Protein AF-A0A183U4K0-F1 (afdb_monomer)

Radius of gyration: 21.8 Å; Cα contacts (8 Å, |Δi|>4): 113; chains: 1; bounding box: 50×42×54 Å

Structure (mmCIF, N/CA/C/O backbone):
data_AF-A0A183U4K0-F1
#
_entry.id   AF-A0A183U4K0-F1
#
loop_
_atom_site.group_PDB
_atom_site.id
_atom_site.type_symbol
_atom_site.label_atom_id
_atom_site.label_alt_id
_atom_site.label_comp_id
_atom_site.label_asym_id
_atom_site.label_entity_id
_atom_site.label_seq_id
_atom_site.pdbx_PDB_ins_code
_atom_site.Cartn_x
_atom_site.Cartn_y
_atom_site.Cartn_z
_atom_site.occupancy
_atom_site.B_iso_or_equiv
_atom_site.auth_seq_id
_atom_site.auth_comp_id
_atom_site.auth_asym_id
_atom_site.auth_atom_id
_atom_site.pdbx_PDB_model_num
ATOM 1 N N . MET A 1 1 ? -6.866 4.630 14.988 1.00 75.81 1 MET A N 1
ATOM 2 C CA . MET A 1 1 ? -7.986 3.669 15.073 1.00 75.81 1 MET A CA 1
ATOM 3 C C . MET A 1 1 ? -8.797 3.793 13.799 1.00 75.81 1 MET A C 1
ATOM 5 O O . MET A 1 1 ? -9.160 4.907 13.444 1.00 75.81 1 MET A O 1
ATOM 9 N N . CYS A 1 2 ? -9.055 2.677 13.128 1.00 83.38 2 CYS A N 1
ATOM 10 C CA . CYS A 1 2 ? -9.814 2.598 11.887 1.00 83.38 2 CYS A CA 1
ATOM 11 C C . CYS A 1 2 ? -11.084 1.795 12.179 1.00 83.38 2 CYS A C 1
ATOM 13 O O . CYS A 1 2 ? -10.980 0.624 12.541 1.00 83.38 2 CYS A O 1
ATOM 15 N N . VAL A 1 3 ? -12.264 2.405 12.055 1.00 84.88 3 VAL A N 1
ATOM 16 C CA . VAL A 1 3 ? -13.542 1.696 12.223 1.00 84.88 3 VAL A CA 1
ATOM 17 C C . VAL A 1 3 ? -14.288 1.718 10.913 1.00 84.88 3 VAL A C 1
ATOM 19 O O . VAL A 1 3 ? -14.484 2.784 10.333 1.00 84.88 3 VAL A O 1
ATOM 22 N N . LEU A 1 4 ? -14.705 0.544 10.462 1.00 85.31 4 LEU A N 1
ATOM 23 C CA . LEU A 1 4 ? -15.451 0.396 9.228 1.00 85.31 4 LEU A CA 1
ATOM 24 C C . LEU A 1 4 ? -16.718 -0.419 9.486 1.00 85.31 4 LEU A C 1
ATOM 26 O O . LEU A 1 4 ? -16.687 -1.395 10.232 1.00 85.31 4 LEU A O 1
ATOM 30 N N . LEU A 1 5 ? -17.829 0.012 8.893 1.00 83.56 5 LEU A N 1
ATOM 31 C CA . LEU A 1 5 ? -19.100 -0.705 8.896 1.00 83.56 5 LEU A CA 1
ATOM 32 C C . LEU A 1 5 ? -19.282 -1.335 7.512 1.00 83.56 5 LEU A C 1
ATOM 34 O O . LEU A 1 5 ? -19.361 -0.598 6.531 1.00 83.56 5 LEU A O 1
ATOM 38 N N . GLY A 1 6 ? -19.348 -2.665 7.439 1.00 81.44 6 GLY A N 1
ATOM 39 C CA . GLY A 1 6 ? -19.509 -3.399 6.178 1.00 81.44 6 GLY A CA 1
ATOM 40 C C . GLY A 1 6 ? -18.261 -4.177 5.749 1.00 81.44 6 GLY A C 1
ATOM 41 O O . GLY A 1 6 ? -17.600 -4.813 6.568 1.00 81.44 6 GLY A O 1
ATOM 42 N N . ASP A 1 7 ? -17.958 -4.180 4.452 1.00 80.94 7 ASP A N 1
ATOM 43 C CA . ASP A 1 7 ? -16.920 -5.050 3.888 1.00 80.94 7 ASP A CA 1
ATOM 44 C C . ASP A 1 7 ? -15.510 -4.636 4.306 1.00 80.94 7 ASP A C 1
ATOM 46 O O . ASP A 1 7 ? -15.140 -3.467 4.246 1.00 80.94 7 ASP A O 1
ATOM 50 N N . SER A 1 8 ? -14.681 -5.605 4.694 1.00 81.69 8 SER A N 1
ATOM 51 C CA . SER A 1 8 ? -13.316 -5.332 5.147 1.00 81.69 8 SER A CA 1
ATOM 52 C C . SER A 1 8 ? -12.490 -4.609 4.081 1.00 81.69 8 SER A C 1
ATOM 54 O O . SER A 1 8 ? -12.443 -5.038 2.930 1.00 81.69 8 SER A O 1
ATOM 56 N N . SER A 1 9 ? -11.761 -3.568 4.487 1.00 86.38 9 SER A N 1
ATOM 57 C CA . SER A 1 9 ? -10.842 -2.847 3.606 1.00 86.38 9 SER A CA 1
ATOM 58 C C . SER A 1 9 ? -9.390 -3.171 3.967 1.00 86.38 9 SER A C 1
ATOM 60 O O . SER A 1 9 ? -8.955 -2.802 5.066 1.00 86.38 9 SER A O 1
ATOM 62 N N . PRO A 1 10 ? -8.616 -3.809 3.067 1.00 86.50 10 PRO A N 1
ATOM 63 C CA . PRO A 1 10 ? -7.217 -4.143 3.331 1.00 86.50 10 PRO A CA 1
ATOM 64 C C . PRO A 1 10 ? -6.352 -2.888 3.502 1.00 86.50 10 PRO A C 1
ATOM 66 O O . PRO A 1 10 ? -5.429 -2.883 4.307 1.00 86.50 10 PRO A O 1
ATOM 69 N N . VAL A 1 11 ? -6.695 -1.787 2.825 1.00 87.81 11 VAL A N 1
ATOM 70 C CA . VAL A 1 11 ? -5.959 -0.516 2.933 1.00 87.81 11 VAL A CA 1
ATOM 71 C C . VAL A 1 11 ? -6.083 0.079 4.337 1.00 87.81 11 VAL A C 1
ATOM 73 O O . VAL A 1 11 ? -5.094 0.540 4.901 1.00 87.81 11 VAL A O 1
ATOM 76 N N . LE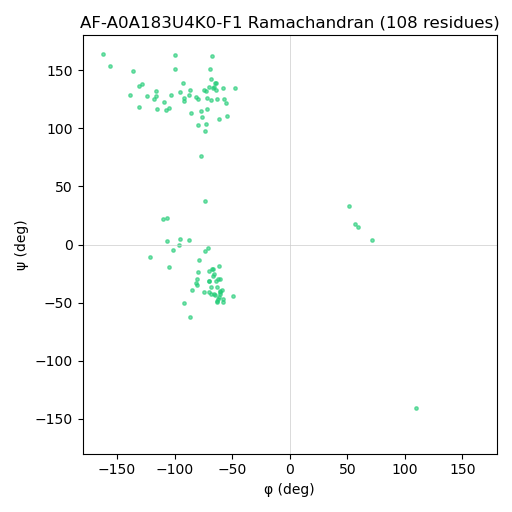U A 1 12 ? -7.278 0.045 4.939 1.00 88.62 12 LEU A N 1
ATOM 77 C CA . LEU A 1 12 ? -7.444 0.523 6.315 1.00 88.62 12 LEU A CA 1
ATOM 78 C C . LEU A 1 12 ? -6.776 -0.406 7.334 1.00 88.62 12 LEU A C 1
ATOM 80 O O . LEU A 1 12 ? -6.299 0.082 8.356 1.00 88.62 12 LEU A O 1
ATOM 84 N N . GLN A 1 13 ? -6.717 -1.713 7.065 1.00 88.38 13 GLN A N 1
ATOM 85 C CA . GLN A 1 13 ? -5.956 -2.648 7.899 1.00 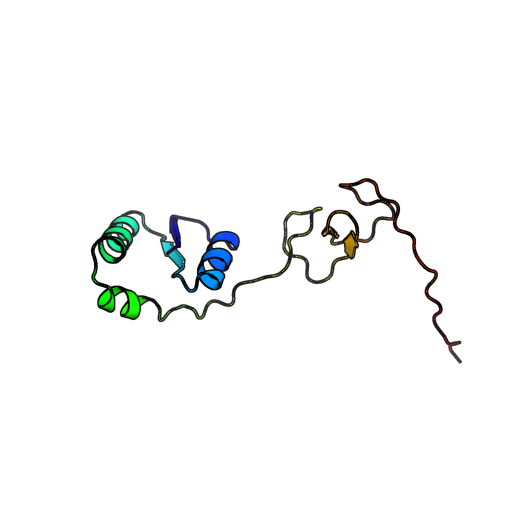88.38 13 GLN A CA 1
ATOM 86 C C . GLN A 1 13 ? -4.462 -2.314 7.873 1.00 88.38 13 GLN A C 1
ATOM 88 O O . GLN A 1 13 ? -3.875 -2.134 8.935 1.00 88.38 13 GLN A O 1
ATOM 93 N N . G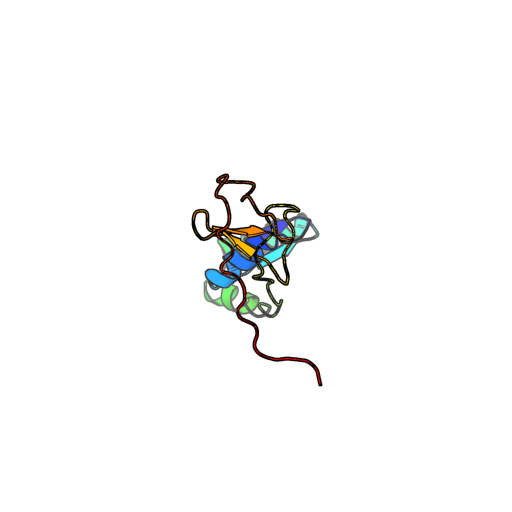LN A 1 14 ? -3.883 -2.126 6.682 1.00 89.81 14 GLN A N 1
ATOM 94 C CA . GLN A 1 14 ? -2.487 -1.703 6.511 1.00 89.81 14 GLN A CA 1
ATOM 95 C C . GLN A 1 14 ? -2.202 -0.365 7.202 1.00 89.81 14 GLN A C 1
ATOM 97 O O . GLN A 1 14 ? -1.230 -0.245 7.938 1.00 89.81 14 GLN A O 1
ATOM 102 N N . ALA A 1 15 ? -3.060 0.643 7.017 1.00 89.25 15 ALA A N 1
ATOM 103 C CA . ALA A 1 15 ? -2.875 1.952 7.645 1.00 89.25 15 ALA A CA 1
ATOM 104 C C . ALA A 1 15 ? -2.869 1.863 9.180 1.00 89.25 15 ALA A C 1
ATOM 106 O O . ALA A 1 15 ? -2.083 2.536 9.853 1.00 89.25 15 ALA A O 1
ATOM 107 N N . CYS A 1 16 ? -3.741 1.025 9.740 1.00 88.44 16 CYS A N 1
ATOM 108 C CA . CYS A 1 16 ? -3.781 0.797 11.173 1.00 88.44 16 CYS A CA 1
ATOM 109 C C . CYS A 1 16 ? -2.556 0.009 11.668 1.00 88.44 16 CYS A C 1
ATOM 111 O O . CYS A 1 16 ? -1.976 0.414 12.668 1.00 88.44 16 CYS A O 1
ATOM 113 N N . ASP A 1 17 ? -2.093 -1.010 10.945 1.00 87.94 17 ASP A N 1
ATOM 114 C CA . ASP A 1 17 ? -0.871 -1.752 11.292 1.00 87.94 17 ASP A CA 1
ATOM 115 C C . ASP A 1 17 ? 0.383 -0.848 11.274 1.00 87.94 17 ASP A C 1
ATOM 117 O O . ASP A 1 17 ? 1.114 -0.776 12.259 1.00 87.94 17 ASP A O 1
ATOM 121 N N . ILE A 1 18 ? 0.559 -0.028 10.227 1.00 88.31 18 ILE A N 1
ATOM 122 C CA . ILE A 1 18 ? 1.668 0.943 10.105 1.00 88.31 18 ILE A CA 1
ATOM 123 C C . ILE A 1 18 ? 1.682 1.956 11.259 1.00 88.31 18 ILE A C 1
ATOM 125 O O . ILE A 1 18 ? 2.743 2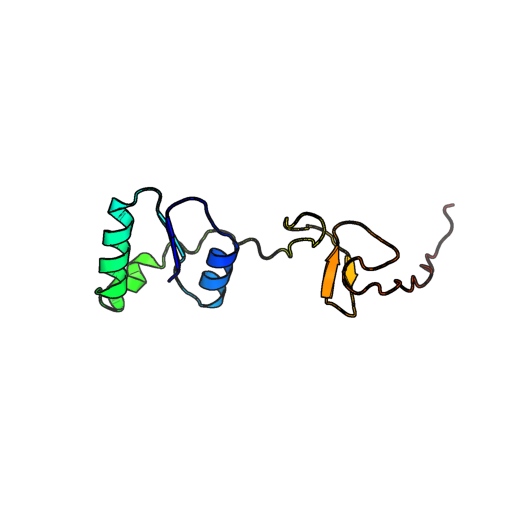.348 11.742 1.00 88.31 18 ILE A O 1
ATOM 129 N N . THR A 1 19 ? 0.506 2.411 11.698 1.00 89.75 19 THR A N 1
ATOM 130 C CA . THR A 1 19 ? 0.381 3.406 12.777 1.00 89.75 19 THR A CA 1
ATOM 131 C C . THR A 1 19 ? 0.353 2.789 14.175 1.00 89.75 19 THR A C 1
ATOM 133 O O . THR A 1 19 ? 0.151 3.521 15.146 1.00 89.75 19 THR A O 1
ATOM 136 N N . ALA A 1 20 ? 0.525 1.466 14.293 1.00 84.06 20 ALA A N 1
ATOM 137 C CA . ALA A 1 20 ? 0.298 0.710 15.526 1.00 84.06 20 ALA A CA 1
ATOM 138 C C . ALA A 1 20 ? -1.088 0.994 16.153 1.00 84.06 20 ALA A C 1
ATOM 140 O O . ALA A 1 20 ? -1.268 1.034 17.372 1.00 84.06 20 ALA A O 1
ATOM 141 N N . GLY A 1 21 ? -2.080 1.255 15.301 1.00 81.62 21 GLY A N 1
ATOM 142 C CA . GLY A 1 21 ? -3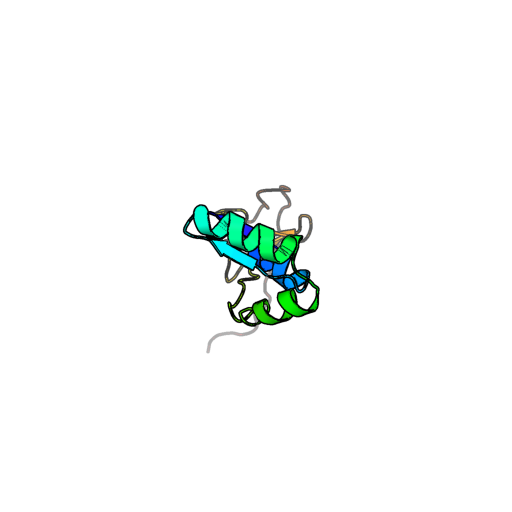.459 1.538 15.657 1.00 81.62 21 GLY A CA 1
ATOM 143 C C . GLY A 1 21 ? -4.374 0.324 15.501 1.00 81.62 21 GLY A C 1
ATOM 144 O O . GLY A 1 21 ? -4.084 -0.640 14.807 1.00 81.62 21 GLY A O 1
ATOM 145 N N . THR A 1 22 ? -5.552 0.386 16.119 1.00 82.38 22 THR A N 1
ATOM 146 C CA . THR A 1 22 ? -6.535 -0.708 16.060 1.00 82.38 22 THR A CA 1
ATOM 147 C C . THR A 1 22 ? -7.454 -0.587 14.844 1.00 82.38 22 THR A C 1
ATOM 149 O O . THR A 1 22 ? -8.086 0.460 14.661 1.00 82.38 22 THR A O 1
ATOM 152 N N . TYR A 1 23 ? -7.575 -1.663 14.061 1.00 85.81 23 TYR A N 1
ATOM 153 C CA . TYR A 1 23 ? -8.596 -1.832 13.023 1.00 85.81 23 TYR A CA 1
ATOM 154 C C . TYR A 1 23 ? -9.790 -2.623 13.571 1.00 85.81 23 TYR A C 1
ATOM 156 O O . TYR A 1 23 ? -9.608 -3.677 14.179 1.00 85.81 23 TYR A O 1
ATOM 164 N N . ILE A 1 24 ? -11.009 -2.128 13.353 1.00 84.75 24 ILE A N 1
ATOM 165 C CA . ILE A 1 24 ? -12.250 -2.796 13.760 1.00 84.75 24 ILE A CA 1
ATOM 166 C C . ILE A 1 24 ? -13.209 -2.823 12.571 1.00 84.75 24 ILE A C 1
ATOM 168 O O . ILE A 1 24 ? -13.648 -1.771 12.098 1.00 84.75 24 ILE A O 1
ATOM 172 N N . ASN A 1 25 ? -13.567 -4.030 12.127 1.00 86.38 25 ASN A N 1
ATOM 173 C CA . ASN A 1 25 ? -14.702 -4.231 11.235 1.00 86.38 25 ASN A CA 1
ATOM 174 C C . ASN A 1 25 ? -15.960 -4.511 12.069 1.00 86.38 25 ASN A C 1
ATOM 176 O O . ASN A 1 25 ? -15.980 -5.419 12.901 1.00 86.38 25 ASN A O 1
ATOM 180 N N . VAL A 1 26 ? -16.995 -3.702 11.871 1.00 85.00 26 VAL A N 1
ATOM 181 C CA . VAL A 1 26 ? -18.268 -3.788 12.574 1.00 85.00 26 VAL A CA 1
ATOM 182 C C . VAL A 1 26 ? -19.340 -4.287 11.609 1.00 85.00 26 VAL A C 1
ATOM 184 O O . VAL A 1 26 ? -19.636 -3.633 10.619 1.00 85.00 26 VAL A O 1
ATOM 187 N N . GLU A 1 27 ? -20.002 -5.397 11.937 1.00 83.25 27 GLU A N 1
ATOM 188 C CA . GLU A 1 27 ? -21.115 -5.925 11.127 1.00 83.25 27 GLU A CA 1
ATOM 189 C C . GLU A 1 27 ? -22.446 -5.200 11.392 1.00 83.25 27 GLU A C 1
ATOM 191 O O . GLU A 1 27 ? -23.316 -5.118 10.530 1.00 83.25 27 GLU A O 1
ATOM 196 N N . LYS A 1 28 ? -22.640 -4.687 12.617 1.00 84.81 28 LYS A N 1
ATOM 197 C CA . LYS A 1 28 ? -23.913 -4.102 13.072 1.00 84.81 28 LYS A CA 1
ATOM 198 C C . LYS A 1 28 ? -23.756 -2.620 13.419 1.00 84.81 28 LYS A C 1
ATOM 200 O O . LYS A 1 28 ? -23.005 -2.306 14.345 1.00 84.81 28 LYS 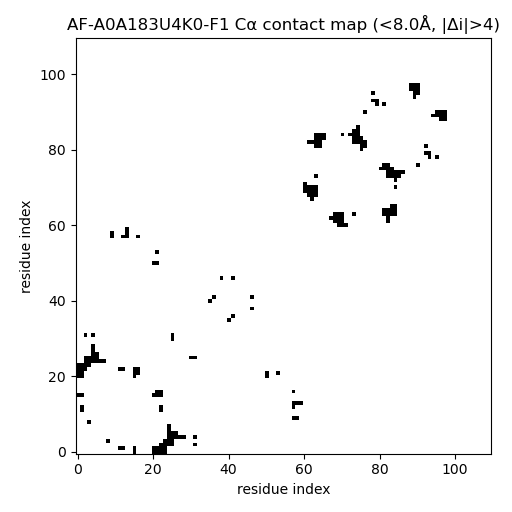A O 1
ATOM 205 N N . PRO A 1 29 ? -24.558 -1.706 12.843 1.00 82.00 29 PRO A N 1
ATOM 206 C CA . PRO A 1 29 ? -24.423 -0.265 13.083 1.00 82.00 29 PRO A CA 1
ATOM 207 C C . PRO A 1 29 ? -24.612 0.121 14.557 1.00 82.00 29 PRO A C 1
ATOM 209 O O . PRO A 1 29 ? -23.974 1.044 15.047 1.00 82.00 29 PRO A O 1
ATOM 212 N N . LYS A 1 30 ? -25.418 -0.629 15.321 1.00 83.81 30 LYS A N 1
ATOM 213 C CA . LYS A 1 30 ? -25.598 -0.383 16.764 1.00 83.81 30 LYS A CA 1
ATOM 214 C C . LYS A 1 30 ? -24.302 -0.548 17.572 1.00 83.81 30 LYS A C 1
ATOM 216 O O . LYS A 1 30 ? -24.133 0.114 18.589 1.00 83.81 30 LYS A O 1
ATOM 221 N N . ARG A 1 31 ? -23.380 -1.411 17.130 1.00 82.19 31 ARG A N 1
ATOM 222 C CA . ARG A 1 31 ? -22.072 -1.597 17.781 1.00 82.19 31 ARG A CA 1
ATOM 223 C C . ARG A 1 31 ? -21.080 -0.498 17.404 1.00 82.19 31 ARG A C 1
ATOM 225 O O . ARG A 1 31 ? -20.188 -0.218 18.194 1.00 82.19 31 ARG A O 1
ATOM 232 N N . LEU A 1 32 ? -21.269 0.172 16.263 1.00 85.06 32 LEU A N 1
ATOM 233 C CA . LEU A 1 32 ? -20.406 1.270 15.819 1.00 85.06 32 LEU A CA 1
ATOM 234 C C . LEU A 1 32 ? -20.369 2.402 16.849 1.00 85.06 32 LEU A C 1
ATOM 236 O O . LEU A 1 32 ? -19.289 2.822 17.256 1.00 85.06 32 LEU A O 1
ATOM 240 N N . LEU A 1 33 ? -21.541 2.846 17.316 1.00 85.62 33 LEU A N 1
ATOM 241 C CA . LEU A 1 33 ? -21.630 3.895 18.333 1.00 85.62 33 LEU A CA 1
ATOM 242 C C . LEU A 1 33 ? -20.944 3.469 19.636 1.00 85.62 33 LEU A C 1
ATOM 244 O O . LEU A 1 33 ? -20.227 4.263 20.233 1.00 85.62 33 LEU A O 1
ATOM 248 N N . GLN A 1 34 ? -21.110 2.208 20.046 1.00 84.38 34 GLN A N 1
ATOM 249 C CA . GLN A 1 34 ? -20.454 1.679 21.241 1.00 84.38 34 GLN A CA 1
ATOM 250 C C . GLN A 1 34 ? -18.922 1.729 21.116 1.00 84.38 34 GLN A C 1
ATOM 252 O O . GLN A 1 34 ? -18.256 2.179 22.047 1.00 84.38 34 GLN A O 1
ATOM 257 N N . TYR A 1 35 ? -18.363 1.319 19.972 1.00 81.56 35 TYR A N 1
ATOM 258 C CA . TYR A 1 35 ? -16.921 1.401 19.722 1.00 81.56 35 TYR A CA 1
ATOM 259 C C . TYR A 1 35 ? -16.428 2.848 19.680 1.00 81.56 35 TYR A C 1
ATOM 261 O O . TYR A 1 35 ? -15.412 3.160 20.295 1.00 81.56 35 TYR A O 1
ATOM 269 N N . LEU A 1 36 ? -17.159 3.744 19.011 1.00 82.50 36 LEU A N 1
ATOM 270 C CA . LEU A 1 36 ? -16.798 5.159 18.938 1.00 82.50 36 LEU A CA 1
ATOM 271 C C . LEU A 1 36 ? -16.816 5.816 20.315 1.00 82.50 36 LEU A C 1
ATOM 273 O O . LEU A 1 36 ? -15.837 6.454 20.685 1.00 82.50 36 LEU A O 1
ATOM 277 N N . MET A 1 37 ? -17.877 5.621 21.101 1.00 83.56 37 MET A N 1
ATOM 278 C CA . MET A 1 37 ? -17.952 6.182 22.448 1.00 83.56 37 MET A CA 1
ATOM 279 C C . MET A 1 37 ? -16.825 5.654 23.336 1.00 83.56 37 MET A C 1
ATOM 281 O O . MET A 1 37 ? -16.189 6.427 24.044 1.00 83.56 37 MET A O 1
ATOM 285 N N . TYR A 1 38 ? -16.522 4.357 23.269 1.00 79.06 38 TYR A N 1
ATOM 286 C CA . TYR A 1 38 ? -15.475 3.769 24.098 1.00 79.06 38 TYR A CA 1
ATOM 287 C C . TYR A 1 38 ? -14.070 4.251 23.716 1.00 79.06 38 TYR A C 1
ATOM 289 O O . TYR A 1 38 ? -13.276 4.576 24.590 1.00 79.06 38 TYR A O 1
ATOM 297 N N . PHE A 1 39 ? -13.745 4.345 22.425 1.00 77.44 39 PHE A N 1
ATOM 298 C CA . PHE A 1 39 ? -12.410 4.770 21.998 1.00 77.44 39 PHE A CA 1
ATOM 299 C C . PHE A 1 39 ? -12.214 6.290 22.015 1.00 77.44 39 PHE A C 1
ATOM 301 O O . PHE A 1 39 ? -11.104 6.740 22.308 1.00 77.44 39 PHE A O 1
ATOM 308 N N . ALA A 1 40 ? -13.264 7.068 21.729 1.00 77.75 40 ALA A N 1
ATOM 309 C CA . ALA A 1 40 ? -13.204 8.528 21.732 1.00 77.75 40 ALA A CA 1
ATOM 310 C C . ALA A 1 40 ? -13.316 9.123 23.144 1.00 77.75 40 ALA A C 1
ATOM 312 O O . ALA A 1 40 ? -12.659 10.124 23.415 1.00 77.75 40 ALA A O 1
ATOM 313 N N . LEU A 1 41 ? -14.107 8.518 24.045 1.00 78.56 41 LEU A N 1
ATOM 314 C CA . LEU A 1 41 ? -14.285 9.014 25.419 1.00 78.56 41 LEU A CA 1
ATOM 315 C C . LEU A 1 41 ? -13.546 8.187 26.486 1.00 78.56 41 LEU A C 1
ATOM 317 O O . LEU A 1 41 ? -13.333 8.683 27.590 1.00 78.56 41 LEU A O 1
ATOM 321 N N . GLY A 1 42 ? -13.162 6.939 26.207 1.00 74.31 42 GLY A N 1
ATOM 322 C CA . GLY A 1 42 ? -12.464 6.088 27.176 1.00 74.31 42 GLY A CA 1
ATOM 323 C C . GLY A 1 42 ? -11.038 6.559 27.475 1.00 74.31 42 GLY A C 1
ATOM 324 O O . GLY A 1 42 ? -10.363 7.157 26.637 1.00 74.31 42 GLY A O 1
ATOM 325 N N . GLY A 1 43 ? -10.549 6.276 28.685 1.00 73.19 43 GLY A N 1
ATOM 326 C CA . GLY A 1 43 ? -9.175 6.590 29.096 1.00 73.19 43 GLY A CA 1
ATOM 327 C C . GLY A 1 43 ? -8.118 5.761 28.351 1.00 73.19 43 GLY A C 1
ATOM 328 O O . GLY A 1 43 ? -8.413 4.700 27.800 1.00 73.19 43 GLY A O 1
ATOM 329 N N . THR A 1 44 ? -6.859 6.205 28.371 1.00 70.62 44 THR A N 1
ATOM 330 C CA . THR A 1 44 ? -5.705 5.518 27.744 1.00 70.62 44 THR A CA 1
ATOM 331 C C . THR A 1 44 ? -5.614 4.033 28.106 1.00 70.62 44 THR A C 1
ATOM 333 O O . THR A 1 44 ? -5.459 3.201 27.217 1.00 70.62 44 THR A O 1
ATOM 336 N N . GLN A 1 45 ? -5.814 3.694 29.382 1.00 70.88 45 GLN A N 1
ATOM 337 C CA . GLN A 1 45 ? -5.768 2.316 29.891 1.00 70.88 45 GLN A CA 1
ATOM 338 C C . GLN A 1 45 ? -6.847 1.413 29.282 1.00 70.88 45 GLN A C 1
ATOM 340 O O . GLN A 1 45 ? -6.604 0.246 28.992 1.00 70.88 45 GLN A O 1
ATOM 345 N N . SER A 1 46 ? -8.040 1.963 29.046 1.00 70.12 46 SER A N 1
ATOM 346 C CA . SER A 1 46 ? -9.164 1.215 28.476 1.00 70.12 46 SER A CA 1
ATOM 347 C C . SER A 1 46 ? -8.931 0.853 27.004 1.00 70.12 46 SER A C 1
ATOM 349 O O . SER A 1 46 ? -9.329 -0.220 26.557 1.00 70.12 46 SER A O 1
ATOM 351 N N . ARG A 1 47 ? -8.194 1.698 26.266 1.00 72.00 47 ARG A N 1
ATOM 352 C CA . ARG A 1 47 ? -7.826 1.441 24.866 1.00 72.00 47 ARG A CA 1
ATOM 353 C C . ARG A 1 47 ? -6.835 0.284 24.727 1.00 72.00 47 ARG A C 1
ATOM 355 O O . ARG A 1 47 ? -6.976 -0.505 23.799 1.00 72.00 47 ARG A O 1
ATOM 362 N N . LEU A 1 48 ? -5.893 0.146 25.664 1.00 68.75 48 LEU A N 1
ATOM 363 C CA . LEU A 1 48 ? -4.883 -0.925 25.665 1.00 68.75 48 LEU A CA 1
ATOM 364 C C . LEU A 1 48 ? -5.483 -2.325 25.877 1.00 68.75 48 LEU A C 1
ATOM 366 O O . LEU A 1 48 ? -4.944 -3.311 25.391 1.00 68.75 48 LEU A O 1
ATOM 370 N N . MET A 1 49 ? -6.628 -2.435 26.554 1.00 66.81 49 MET A N 1
ATOM 371 C CA . MET A 1 49 ? -7.300 -3.730 26.741 1.00 66.81 49 MET A CA 1
ATOM 372 C C . MET A 1 49 ? -7.900 -4.283 25.437 1.00 66.81 49 MET A C 1
ATOM 374 O O . MET A 1 49 ? -8.090 -5.489 25.307 1.00 66.81 49 MET A O 1
ATOM 378 N N . PHE A 1 50 ? -8.173 -3.422 24.452 1.00 63.41 50 PHE A N 1
ATOM 379 C CA . PHE A 1 50 ? -8.764 -3.802 23.165 1.00 63.41 50 PHE A CA 1
ATOM 380 C C . PHE A 1 50 ? -7.752 -3.894 22.015 1.00 63.41 50 PHE A C 1
ATOM 382 O O . PHE A 1 50 ? -8.114 -4.334 20.926 1.00 63.41 50 PHE A O 1
ATOM 389 N N . THR A 1 51 ? -6.480 -3.543 22.227 1.00 62.25 51 THR A N 1
ATOM 390 C CA . THR A 1 51 ? -5.423 -3.708 21.208 1.00 62.25 51 THR A CA 1
ATOM 391 C C . THR A 1 51 ? -4.997 -5.168 21.016 1.00 62.25 51 THR A C 1
ATOM 393 O O . THR A 1 51 ? -4.221 -5.468 20.114 1.00 62.25 51 THR A O 1
ATOM 396 N N . SER A 1 52 ? -5.515 -6.093 21.831 1.00 53.38 52 SER A N 1
ATOM 397 C CA . SER A 1 52 ? -5.077 -7.494 21.895 1.00 53.38 52 SER A CA 1
ATOM 398 C C . SER A 1 52 ? -5.454 -8.364 20.682 1.00 53.38 52 SER A C 1
ATOM 400 O O . SER A 1 52 ? -5.066 -9.528 20.646 1.00 53.38 52 SER A O 1
ATOM 402 N N . SER A 1 53 ? -6.181 -7.852 19.683 1.00 51.59 53 SER A N 1
ATOM 403 C CA . SER A 1 53 ? -6.594 -8.632 18.501 1.00 51.59 53 SER A CA 1
ATOM 404 C C . SER A 1 53 ? -5.831 -8.296 17.210 1.00 51.59 53 SER A C 1
ATOM 406 O O . SER A 1 53 ? -6.328 -8.572 16.122 1.00 51.59 53 SER A O 1
ATOM 408 N N . MET A 1 54 ? -4.618 -7.736 17.300 1.00 53.69 54 MET A N 1
ATOM 409 C CA . MET A 1 54 ? -3.720 -7.457 16.158 1.00 53.69 54 MET A CA 1
ATOM 410 C C . MET A 1 54 ? -3.052 -8.724 15.573 1.00 53.69 54 MET A C 1
ATOM 412 O O . MET A 1 54 ? -1.885 -8.705 15.209 1.00 53.69 54 MET A O 1
ATOM 416 N N . ALA A 1 55 ? -3.758 -9.854 15.511 1.00 52.44 55 ALA A N 1
ATOM 417 C CA . ALA A 1 55 ? -3.225 -11.105 14.954 1.00 52.44 55 ALA A CA 1
ATOM 418 C C . ALA A 1 55 ? -3.877 -11.483 13.615 1.00 52.44 55 ALA A C 1
ATOM 420 O O . ALA A 1 55 ? -3.870 -12.646 13.218 1.00 52.44 55 ALA A O 1
ATOM 421 N N . THR A 1 56 ? -4.465 -10.520 12.904 1.00 62.94 56 THR A N 1
ATOM 422 C CA . THR A 1 56 ? -4.879 -10.730 11.515 1.00 62.94 56 THR A CA 1
ATOM 423 C C . THR A 1 56 ? -3.682 -10.447 10.622 1.00 62.94 56 THR A C 1
ATOM 425 O O . THR A 1 56 ? -3.235 -9.306 10.552 1.00 62.94 56 THR A O 1
ATOM 428 N N . SER A 1 57 ? -3.148 -11.470 9.95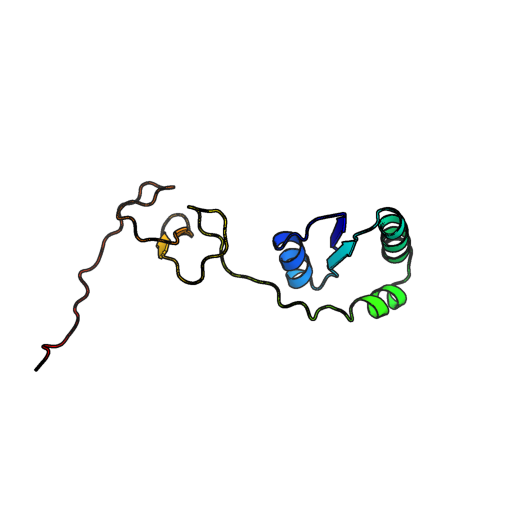5 1.00 74.38 57 SER A N 1
ATOM 429 C CA . SER A 1 57 ? -2.108 -11.296 8.938 1.00 74.38 57 SER A CA 1
ATOM 430 C C . SER A 1 57 ? -2.594 -10.305 7.875 1.00 74.38 57 SER A C 1
ATOM 432 O O . SER A 1 57 ? -3.520 -10.616 7.123 1.00 74.38 57 SER A O 1
ATOM 434 N N . VAL A 1 58 ? -2.003 -9.111 7.835 1.00 85.12 58 VAL A N 1
ATOM 435 C CA . VAL A 1 58 ? -2.326 -8.084 6.839 1.00 85.12 58 VAL A CA 1
ATOM 436 C C . VAL A 1 58 ? -1.578 -8.407 5.545 1.00 85.12 58 VAL A C 1
ATOM 438 O O . VAL A 1 58 ? -0.362 -8.601 5.562 1.00 85.12 58 VAL A O 1
ATOM 441 N N . ASP A 1 59 ? -2.288 -8.485 4.416 1.00 86.25 59 ASP A N 1
ATOM 442 C CA . ASP A 1 59 ? -1.646 -8.687 3.111 1.00 86.25 59 ASP A CA 1
ATOM 443 C C . ASP A 1 59 ? -1.026 -7.365 2.634 1.00 86.25 59 ASP A C 1
ATOM 445 O O . ASP A 1 59 ? -1.744 -6.402 2.373 1.00 86.25 59 ASP A O 1
ATOM 449 N N . TYR A 1 60 ? 0.302 -7.319 2.529 1.00 88.88 60 TYR A N 1
ATOM 450 C CA . TYR A 1 60 ? 1.088 -6.167 2.066 1.00 88.88 60 TYR A CA 1
ATOM 451 C C . TYR A 1 60 ? 1.447 -6.220 0.578 1.00 88.88 60 TYR A C 1
ATOM 453 O O . TYR A 1 60 ? 2.202 -5.384 0.077 1.00 88.88 60 TYR A O 1
ATOM 461 N N . ARG A 1 61 ? 0.948 -7.217 -0.152 1.00 90.69 61 ARG A N 1
ATOM 462 C CA . ARG A 1 61 ? 1.261 -7.370 -1.570 1.00 90.69 61 ARG A CA 1
ATOM 463 C C . ARG A 1 61 ? 0.730 -6.190 -2.373 1.00 90.69 61 ARG A C 1
ATOM 465 O O . ARG A 1 61 ? -0.394 -5.728 -2.189 1.00 90.69 61 ARG A O 1
ATOM 472 N N . ALA A 1 62 ? 1.543 -5.738 -3.321 1.00 90.75 62 ALA A N 1
ATOM 473 C CA . ALA A 1 62 ? 1.144 -4.683 -4.234 1.00 90.75 62 ALA A CA 1
ATOM 474 C C . ALA A 1 62 ? 0.020 -5.165 -5.162 1.00 90.75 62 ALA A C 1
ATOM 476 O O . ALA A 1 62 ? 0.097 -6.247 -5.756 1.00 90.75 62 ALA A O 1
ATOM 477 N N . SER A 1 63 ? -1.001 -4.330 -5.335 1.00 91.81 63 SER A N 1
ATOM 478 C CA . SER A 1 63 ? -2.033 -4.561 -6.340 1.00 91.81 63 SER A CA 1
ATOM 479 C C . SER A 1 63 ? -1.490 -4.296 -7.737 1.00 91.81 63 SER A C 1
ATOM 481 O O . SER A 1 63 ? -0.872 -3.262 -7.998 1.00 91.81 63 SER A O 1
ATOM 483 N N . CYS A 1 64 ? -1.729 -5.221 -8.664 1.00 93.25 64 CYS A N 1
ATOM 484 C CA . CYS A 1 64 ? -1.358 -5.001 -10.053 1.00 93.25 64 CYS A CA 1
ATOM 485 C C . CYS A 1 64 ? -2.224 -3.905 -10.680 1.00 93.25 64 CYS A C 1
ATOM 487 O O . CYS A 1 64 ? -3.433 -3.845 -10.459 1.00 93.25 64 CYS A O 1
ATOM 489 N N . HIS A 1 65 ? -1.628 -3.083 -11.540 1.00 90.56 65 HIS A N 1
ATOM 490 C CA . HIS A 1 65 ? -2.365 -2.028 -12.233 1.00 90.56 65 HIS A CA 1
ATOM 491 C C . HIS A 1 65 ? -3.391 -2.575 -13.242 1.00 90.56 65 HIS A C 1
ATOM 493 O O . HIS A 1 65 ? -4.329 -1.881 -13.610 1.00 90.56 65 HIS A O 1
ATOM 499 N N . CYS A 1 66 ? -3.228 -3.824 -13.694 1.00 86.31 66 CYS A N 1
ATOM 500 C CA . CYS A 1 66 ? -4.115 -4.440 -14.682 1.00 86.31 66 CYS A CA 1
ATOM 501 C C . CYS A 1 66 ? -5.481 -4.846 -14.104 1.00 86.31 66 CYS A C 1
ATOM 503 O O . CYS A 1 66 ? -6.488 -4.670 -14.779 1.00 86.31 66 CYS A O 1
ATOM 505 N N . HIS A 1 67 ? -5.515 -5.408 -12.890 1.00 90.12 67 HIS A N 1
ATOM 506 C CA . HIS A 1 67 ? -6.739 -5.968 -12.291 1.00 90.12 67 HIS A CA 1
ATOM 507 C C . HIS A 1 67 ? -7.114 -5.322 -10.951 1.00 90.12 67 HIS A C 1
ATOM 509 O O . HIS A 1 67 ? -8.183 -5.603 -10.423 1.00 90.12 67 HIS A O 1
ATOM 515 N N . GLY A 1 68 ? -6.234 -4.508 -10.358 1.00 89.00 68 GLY A N 1
ATOM 516 C CA . GLY A 1 68 ? -6.446 -3.921 -9.031 1.00 89.00 68 GLY A CA 1
ATOM 517 C C . GLY A 1 68 ? -6.332 -4.918 -7.874 1.00 89.00 68 GLY A C 1
ATOM 518 O O . GLY A 1 68 ? -6.532 -4.542 -6.722 1.00 89.00 68 GLY A O 1
ATOM 519 N N . THR A 1 69 ? -5.983 -6.175 -8.154 1.00 89.19 69 THR A N 1
ATOM 520 C CA . THR A 1 69 ? -5.851 -7.236 -7.152 1.00 89.19 69 THR A CA 1
ATOM 521 C C . THR A 1 69 ? -4.389 -7.469 -6.756 1.00 89.19 69 THR A C 1
ATOM 523 O O . THR A 1 69 ? -3.493 -7.261 -7.589 1.00 89.19 69 THR A O 1
ATOM 526 N N . PRO A 1 70 ? -4.123 -7.915 -5.512 1.00 90.56 70 PRO A N 1
ATOM 527 C CA . PRO A 1 70 ? -2.773 -8.210 -5.032 1.00 90.56 70 PRO A CA 1
ATOM 528 C C . PRO A 1 70 ? -2.058 -9.253 -5.903 1.00 90.56 70 PRO A C 1
ATOM 530 O O . PRO A 1 70 ? -2.554 -10.367 -6.099 1.00 90.56 70 PRO A O 1
ATOM 533 N N . ALA A 1 71 ? -0.870 -8.915 -6.409 1.00 90.88 71 ALA A N 1
ATOM 534 C CA . ALA A 1 71 ? -0.051 -9.798 -7.241 1.00 90.88 71 ALA A CA 1
ATOM 535 C C . ALA A 1 71 ? 0.957 -10.589 -6.396 1.00 90.88 71 ALA A C 1
ATOM 537 O O . ALA A 1 71 ? 1.519 -10.082 -5.430 1.00 90.88 71 ALA A O 1
ATOM 538 N N . SER A 1 72 ? 1.151 -11.879 -6.695 1.00 88.94 72 SER A N 1
ATOM 539 C CA . SER A 1 72 ? 2.129 -12.728 -5.980 1.00 88.94 72 SER A CA 1
ATOM 540 C C . SER A 1 72 ? 3.511 -12.560 -6.591 1.00 88.94 72 SER A C 1
ATOM 542 O O . SER A 1 72 ? 4.502 -12.470 -5.880 1.00 88.94 72 SER A O 1
ATOM 544 N N . ILE A 1 73 ? 3.547 -12.467 -7.918 1.00 89.38 73 ILE A N 1
ATOM 545 C CA . ILE A 1 73 ? 4.718 -12.176 -8.732 1.00 89.38 73 ILE A CA 1
ATOM 546 C C . ILE A 1 73 ? 4.303 -11.070 -9.703 1.00 89.38 73 ILE A C 1
ATOM 548 O O . ILE A 1 73 ? 3.207 -11.115 -10.270 1.00 89.38 73 ILE A O 1
ATOM 552 N N . GLY A 1 74 ? 5.156 -10.067 -9.889 1.00 90.19 74 GLY A N 1
ATOM 553 C CA . GLY A 1 74 ? 4.881 -8.966 -10.803 1.00 90.19 74 GLY A CA 1
ATOM 554 C C . GLY A 1 74 ? 6.149 -8.278 -11.288 1.00 90.19 74 GLY A C 1
ATOM 555 O O . GLY A 1 74 ? 7.173 -8.286 -10.610 1.00 90.19 74 GLY A O 1
ATOM 556 N N . LEU A 1 75 ? 6.064 -7.681 -12.475 1.00 90.25 75 LEU A N 1
ATOM 557 C CA . LEU A 1 75 ? 7.097 -6.813 -13.029 1.00 90.25 75 LEU A CA 1
ATOM 558 C C . LEU A 1 75 ? 6.873 -5.385 -12.530 1.00 90.25 75 LEU A C 1
ATOM 560 O O . LEU A 1 75 ? 5.757 -4.869 -12.612 1.00 90.25 75 LEU A O 1
ATOM 564 N N . VAL A 1 76 ? 7.937 -4.734 -12.068 1.00 92.50 76 VAL A N 1
ATOM 565 C CA . VAL A 1 76 ? 7.895 -3.339 -11.617 1.00 92.50 76 VAL A CA 1
ATOM 566 C C . VAL A 1 76 ? 8.509 -2.441 -12.683 1.00 92.50 76 VAL A C 1
ATOM 568 O O . VAL A 1 76 ? 9.622 -2.682 -13.149 1.00 92.50 76 VAL A O 1
ATOM 571 N N . CYS A 1 77 ? 7.792 -1.391 -13.083 1.00 92.25 77 CYS A N 1
ATOM 572 C CA . CYS A 1 77 ? 8.359 -0.368 -13.956 1.00 92.25 77 CYS A CA 1
ATOM 573 C C . CYS A 1 77 ? 9.370 0.494 -13.18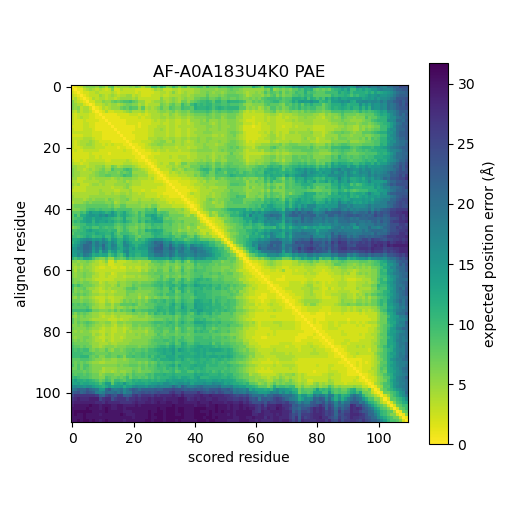7 1.00 92.25 77 CYS A C 1
ATOM 575 O O . CYS A 1 77 ? 9.011 1.096 -12.182 1.00 92.25 77 CYS A O 1
ATOM 577 N N . SER A 1 78 ? 10.601 0.628 -13.683 1.00 90.94 78 SER A N 1
ATOM 578 C CA . SER A 1 78 ? 11.643 1.443 -13.034 1.00 90.94 78 SER A CA 1
ATOM 579 C C . SER A 1 78 ? 11.355 2.948 -13.035 1.00 90.94 78 SER A C 1
ATOM 581 O O . SER A 1 78 ? 11.914 3.669 -12.218 1.00 90.94 78 SER A O 1
ATOM 583 N N . VAL A 1 79 ? 10.489 3.429 -13.934 1.00 93.69 79 VAL A N 1
ATOM 584 C CA . VAL A 1 79 ? 10.170 4.861 -14.061 1.00 93.69 79 VAL A CA 1
ATOM 585 C C . VAL A 1 79 ? 8.967 5.257 -13.211 1.00 93.69 79 VAL A C 1
ATOM 587 O O . VAL A 1 79 ? 9.039 6.220 -12.461 1.00 93.69 79 VAL A O 1
ATOM 590 N N . CYS A 1 80 ? 7.851 4.532 -13.321 1.00 94.38 80 CYS A N 1
ATOM 591 C CA . CYS A 1 80 ? 6.607 4.889 -12.623 1.00 94.38 80 CYS A CA 1
ATOM 592 C C . CYS A 1 80 ? 6.275 3.984 -11.429 1.00 94.38 80 CYS A C 1
ATOM 594 O O . CYS A 1 80 ? 5.206 4.130 -10.845 1.00 94.38 80 CYS A O 1
ATOM 596 N N . LEU A 1 81 ? 7.146 3.022 -11.100 1.00 93.69 81 LEU A N 1
ATOM 597 C CA . LEU A 1 81 ? 6.977 2.050 -10.009 1.00 93.69 81 LEU A CA 1
ATOM 598 C C . LEU A 1 81 ? 5.696 1.207 -10.092 1.00 93.69 81 LEU A C 1
ATOM 600 O O . LEU A 1 81 ? 5.289 0.566 -9.126 1.00 93.69 81 LEU A O 1
ATOM 604 N N . SER A 1 82 ? 5.063 1.163 -11.265 1.00 93.19 82 SER A N 1
ATOM 605 C CA . SER A 1 82 ? 3.833 0.406 -11.451 1.00 93.19 82 SER A CA 1
ATOM 606 C C . SER A 1 82 ? 4.079 -1.095 -11.519 1.00 93.19 82 SER A C 1
ATOM 608 O O . SER A 1 82 ? 4.951 -1.573 -12.253 1.00 93.19 82 SER A O 1
ATOM 610 N N . VAL A 1 83 ? 3.266 -1.842 -10.772 1.00 93.81 83 VAL A N 1
ATOM 611 C CA . VAL A 1 83 ? 3.323 -3.305 -10.710 1.00 93.81 83 VAL A CA 1
ATOM 612 C C . VAL A 1 83 ? 2.384 -3.907 -11.751 1.00 93.81 83 VAL A C 1
ATOM 614 O O . VAL A 1 83 ? 1.189 -3.607 -11.788 1.00 93.81 83 VAL A O 1
ATOM 617 N N . GLN A 1 84 ? 2.918 -4.783 -12.598 1.00 92.38 84 GLN A N 1
ATOM 618 C CA . GLN A 1 84 ? 2.182 -5.498 -13.638 1.00 92.38 84 GLN A CA 1
ATOM 619 C C . GLN A 1 84 ? 2.212 -6.999 -13.344 1.00 92.38 84 GLN A C 1
ATOM 621 O O . GLN A 1 84 ? 3.270 -7.566 -13.089 1.00 92.38 84 GLN A O 1
ATOM 626 N N . CYS A 1 85 ? 1.058 -7.664 -13.400 1.00 92.94 85 CYS A N 1
ATOM 627 C CA . CYS A 1 85 ? 0.954 -9.108 -13.145 1.00 92.94 85 CYS A CA 1
ATOM 628 C C . CYS A 1 85 ? 1.390 -9.980 -14.336 1.00 92.94 85 CYS A C 1
ATOM 630 O O . CYS A 1 85 ? 1.524 -11.191 -14.197 1.00 92.94 85 CYS A O 1
ATOM 632 N N . LYS A 1 86 ? 1.548 -9.390 -15.526 1.00 89.00 86 LYS A N 1
ATOM 633 C CA . LYS A 1 86 ? 1.995 -10.055 -16.755 1.00 89.00 86 LYS A CA 1
ATOM 634 C C . LYS A 1 86 ? 3.011 -9.164 -17.456 1.00 89.00 86 LYS A C 1
ATOM 636 O O . LYS A 1 86 ? 2.927 -7.940 -17.354 1.00 89.00 86 LYS A O 1
ATOM 641 N N . PHE A 1 87 ? 3.949 -9.781 -18.165 1.00 87.56 87 PHE A N 1
ATOM 642 C CA . PHE A 1 87 ? 4.917 -9.048 -18.969 1.00 87.56 87 PHE A CA 1
ATOM 643 C C . PHE A 1 87 ? 4.220 -8.326 -20.130 1.00 87.56 87 PHE A C 1
ATOM 645 O O . PHE A 1 87 ? 3.383 -8.908 -20.819 1.00 87.56 87 PHE A O 1
ATOM 652 N N . ASN A 1 88 ? 4.595 -7.070 -20.351 1.00 86.81 88 ASN A N 1
ATOM 653 C CA . ASN A 1 88 ? 4.211 -6.276 -21.511 1.00 86.81 88 ASN A CA 1
ATOM 654 C C . ASN A 1 88 ? 5.456 -5.491 -21.950 1.00 86.81 88 ASN A C 1
ATOM 656 O O . ASN A 1 88 ? 6.044 -4.844 -21.088 1.00 86.81 88 ASN A O 1
ATOM 660 N N . PRO A 1 89 ? 5.882 -5.518 -23.228 1.00 88.81 89 PRO A N 1
ATOM 661 C CA . PRO A 1 89 ? 7.068 -4.783 -23.687 1.00 88.81 89 PRO A CA 1
ATOM 662 C C . PRO A 1 89 ? 6.961 -3.262 -23.518 1.00 88.81 89 PRO A C 1
ATOM 664 O O . PRO A 1 89 ? 7.982 -2.578 -23.524 1.00 88.81 89 PRO A O 1
ATOM 667 N N . ILE A 1 90 ? 5.750 -2.728 -23.346 1.00 90.50 90 ILE A N 1
ATOM 668 C CA . ILE A 1 90 ? 5.501 -1.304 -23.125 1.00 90.50 90 ILE A CA 1
ATOM 669 C C . ILE A 1 90 ? 4.713 -1.142 -21.826 1.00 90.50 90 ILE A C 1
ATOM 671 O O . ILE A 1 90 ? 3.657 -1.752 -21.652 1.00 90.50 90 ILE A O 1
ATOM 675 N N . CYS A 1 91 ? 5.183 -0.290 -20.915 1.00 92.00 91 CYS A N 1
ATOM 676 C CA . CYS A 1 91 ? 4.450 0.010 -19.691 1.00 92.00 91 CYS A CA 1
ATOM 677 C C . CYS A 1 91 ? 3.102 0.677 -20.036 1.00 92.00 91 CYS A C 1
ATOM 679 O O . CYS A 1 91 ? 3.088 1.719 -20.698 1.00 92.00 91 CYS A O 1
ATOM 681 N N . PRO A 1 92 ? 1.954 0.151 -19.570 1.00 89.94 92 PRO A N 1
ATOM 682 C CA . PRO A 1 92 ? 0.648 0.703 -19.927 1.00 89.94 92 PRO A CA 1
ATOM 683 C C . PRO A 1 92 ? 0.421 2.121 -19.386 1.00 89.94 92 PRO A C 1
ATOM 685 O O . PRO A 1 92 ? -0.340 2.870 -20.001 1.00 89.94 92 PRO A O 1
ATOM 688 N N . ILE A 1 93 ? 1.106 2.492 -18.296 1.00 92.69 93 ILE A N 1
ATOM 689 C CA . ILE A 1 93 ? 0.946 3.777 -17.601 1.00 92.69 93 ILE A CA 1
ATOM 690 C C . ILE A 1 93 ? 1.836 4.858 -18.213 1.00 92.69 93 ILE A C 1
ATOM 692 O O . ILE A 1 93 ? 1.330 5.843 -18.736 1.00 92.69 93 ILE A O 1
ATOM 696 N N . CYS A 1 94 ? 3.159 4.676 -18.172 1.00 94.31 94 CYS A N 1
ATOM 697 C CA . CYS A 1 94 ? 4.112 5.700 -18.615 1.00 94.31 94 CYS A CA 1
ATOM 698 C C . CYS A 1 94 ? 4.601 5.523 -20.059 1.00 94.31 94 CYS A C 1
ATOM 700 O O . CYS A 1 94 ? 5.420 6.312 -20.517 1.00 94.31 94 CYS A O 1
ATOM 702 N N . LYS A 1 95 ? 4.137 4.485 -20.771 1.00 93.06 95 LYS A N 1
ATOM 703 C CA . LYS A 1 95 ? 4.514 4.156 -22.162 1.00 93.06 95 LYS A CA 1
ATOM 704 C C . LYS A 1 95 ? 6.007 3.896 -22.392 1.00 93.06 95 LYS A C 1
ATOM 706 O O . LYS A 1 95 ? 6.453 3.839 -23.533 1.00 93.06 95 LYS A O 1
ATOM 711 N N . LEU A 1 96 ? 6.769 3.675 -21.322 1.00 90.56 96 LEU A N 1
ATOM 712 C CA . LEU A 1 96 ? 8.168 3.273 -21.411 1.00 90.56 96 LEU A CA 1
ATOM 713 C C . LEU A 1 96 ? 8.292 1.899 -22.079 1.00 90.56 96 LEU A C 1
ATOM 715 O O . LEU A 1 96 ? 7.606 0.958 -21.679 1.00 90.56 96 LEU A O 1
ATOM 719 N N . VAL A 1 97 ? 9.208 1.777 -23.038 1.00 89.56 97 VAL A N 1
ATOM 720 C CA . VAL A 1 97 ? 9.605 0.490 -23.619 1.00 89.56 97 VAL A CA 1
ATOM 721 C C . VAL A 1 97 ? 10.587 -0.196 -22.674 1.00 89.56 97 VAL A C 1
ATOM 723 O O . VAL A 1 97 ? 11.613 0.380 -22.308 1.00 89.56 97 VAL A O 1
ATOM 726 N N . PHE A 1 98 ? 10.288 -1.429 -22.275 1.00 84.69 98 PHE A N 1
ATOM 727 C CA . PHE A 1 98 ? 11.201 -2.207 -21.451 1.00 84.69 98 PHE A CA 1
ATOM 728 C C . PHE A 1 98 ? 12.399 -2.660 -22.284 1.00 84.69 98 PHE A C 1
ATOM 730 O O . PHE A 1 98 ? 12.263 -3.444 -23.224 1.00 84.69 98 PHE A O 1
ATOM 737 N N . LEU A 1 99 ? 13.586 -2.181 -21.914 1.00 79.12 99 LEU A N 1
ATOM 738 C CA . LEU A 1 99 ? 14.845 -2.673 -22.457 1.00 79.12 99 LEU A CA 1
ATOM 739 C C . LEU A 1 99 ? 15.122 -4.049 -21.847 1.00 79.12 99 LEU A C 1
ATOM 741 O O . LEU A 1 99 ? 15.588 -4.164 -20.714 1.00 79.12 99 LEU A O 1
ATOM 745 N N . ILE A 1 100 ? 14.789 -5.102 -22.587 1.00 74.81 100 ILE A N 1
ATOM 746 C CA . ILE A 1 100 ? 15.126 -6.467 -22.193 1.00 74.81 100 ILE A CA 1
ATOM 747 C C . ILE A 1 100 ? 16.615 -6.650 -22.477 1.00 74.81 100 ILE A C 1
ATOM 749 O O . ILE A 1 100 ? 17.028 -6.715 -23.634 1.00 74.81 100 ILE A O 1
ATOM 753 N N . CYS A 1 101 ? 17.431 -6.735 -21.429 1.00 62.91 101 CYS A N 1
ATOM 754 C CA . CYS A 1 101 ? 18.781 -7.253 -21.598 1.00 62.91 101 CYS A CA 1
ATOM 755 C C . CYS A 1 101 ? 18.648 -8.753 -21.920 1.00 62.91 101 CYS A C 1
ATOM 757 O O . CYS A 1 101 ? 17.980 -9.459 -21.153 1.00 62.91 101 CYS A O 1
ATOM 759 N N . PRO A 1 102 ? 19.202 -9.256 -23.040 1.00 59.25 102 PRO A N 1
ATOM 760 C CA . PRO A 1 102 ? 19.138 -10.676 -23.353 1.00 59.25 102 PRO A CA 1
ATOM 761 C C . PRO A 1 102 ? 19.712 -11.472 -22.177 1.00 59.25 102 PRO A C 1
ATOM 763 O O . PRO A 1 102 ? 20.845 -11.247 -21.751 1.00 59.25 102 PRO A O 1
ATOM 766 N N . GLN A 1 103 ? 18.902 -12.374 -21.618 1.00 53.19 103 GLN A N 1
ATOM 767 C CA . GLN A 1 103 ? 19.330 -13.272 -20.552 1.00 53.19 103 GLN A CA 1
ATOM 768 C C . GLN A 1 103 ? 20.456 -14.148 -21.104 1.00 53.19 103 GLN A C 1
ATOM 770 O O . GLN A 1 103 ? 20.225 -15.021 -21.941 1.00 53.19 103 GLN A O 1
ATOM 775 N N . LYS A 1 104 ? 21.689 -13.909 -20.658 1.00 48.47 104 LYS A N 1
ATOM 776 C CA . LYS A 1 104 ? 22.810 -14.806 -20.926 1.00 48.47 104 LYS A CA 1
ATOM 777 C C . LYS A 1 104 ? 22.677 -16.009 -19.991 1.00 48.47 104 LYS A C 1
ATOM 779 O O . LYS A 1 104 ? 23.379 -16.092 -18.991 1.00 48.47 104 LYS A O 1
ATOM 784 N N . ASN A 1 105 ? 21.767 -16.930 -20.300 1.00 46.94 105 ASN A N 1
ATOM 785 C CA . ASN A 1 105 ? 21.758 -18.228 -19.636 1.00 46.94 105 ASN A CA 1
ATOM 786 C C . ASN A 1 105 ? 22.832 -19.115 -20.288 1.00 46.94 105 ASN A C 1
ATOM 788 O O . ASN A 1 105 ? 22.645 -19.651 -21.375 1.00 46.94 105 ASN A O 1
ATOM 792 N N . SER A 1 106 ? 23.971 -19.257 -19.604 1.00 52.19 106 SER A N 1
ATOM 793 C C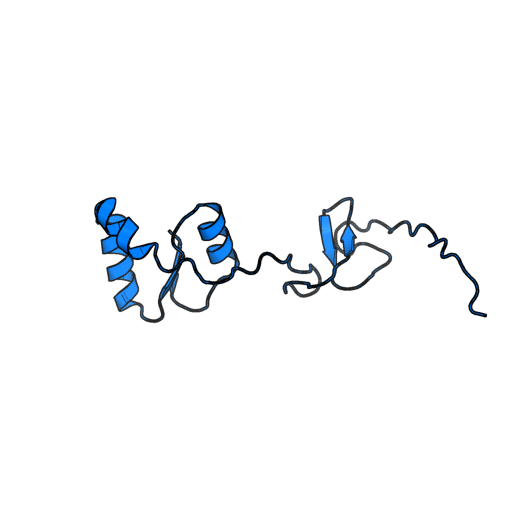A . SER A 1 106 ? 24.682 -20.541 -19.487 1.00 52.19 106 SER A CA 1
ATOM 794 C C . SER A 1 106 ? 23.660 -21.629 -19.118 1.00 52.19 106 SER A C 1
ATOM 796 O O . SER A 1 106 ? 22.833 -21.368 -18.251 1.00 52.19 106 SER A O 1
ATOM 798 N N . SER A 1 107 ? 23.583 -22.830 -19.686 1.00 48.97 107 SER A N 1
ATOM 799 C CA . SER A 1 107 ? 24.537 -23.743 -20.332 1.00 48.97 107 SER A CA 1
ATOM 800 C C . SER A 1 107 ? 23.737 -24.766 -21.179 1.00 48.97 107 SER A C 1
ATOM 802 O O . SER A 1 107 ? 22.528 -24.890 -20.971 1.00 48.97 107 SER A O 1
ATOM 804 N N . PRO A 1 108 ? 24.361 -25.501 -22.120 1.00 49.06 108 PRO A N 1
ATOM 805 C CA . PRO A 1 108 ? 23.677 -26.494 -22.953 1.00 49.06 108 PRO A CA 1
ATOM 806 C C . PRO A 1 108 ? 23.142 -27.670 -22.122 1.00 49.06 108 PRO A C 1
ATOM 808 O O . PRO A 1 108 ? 23.818 -28.159 -21.220 1.00 49.06 108 PRO A O 1
ATOM 811 N N . LEU A 1 109 ? 21.931 -28.122 -22.448 1.00 43.09 109 LEU A N 1
ATOM 812 C CA . LEU A 1 109 ? 21.401 -29.414 -22.016 1.00 43.09 109 LEU A CA 1
ATOM 813 C C . LEU A 1 109 ? 22.137 -30.513 -22.804 1.00 43.09 109 LEU A C 1
ATOM 815 O O . LEU A 1 109 ? 21.874 -30.692 -23.993 1.00 43.09 109 LEU A O 1
ATOM 819 N N . THR A 1 110 ? 23.075 -31.195 -22.148 1.00 41.66 110 THR A N 1
ATOM 820 C CA . THR A 1 110 ? 23.473 -32.584 -22.442 1.00 41.66 110 THR A CA 1
ATOM 821 C C . THR A 1 110 ? 22.880 -33.486 -21.383 1.00 41.66 110 THR A C 1
ATOM 823 O O . THR A 1 110 ? 22.998 -33.092 -20.199 1.00 41.66 110 THR A O 1
#

Nearest PDB structures (foldseek):
  8byq-assembly1_5  TM=7.756E-01  e=3.548E-08  Homo sapiens
  8ebu-assembly1_F  TM=7.343E-01  e=1.259E-07  Homo sapiens
  7o4l-assembly1_4  TM=7.866E-01  e=3.304E-06  Saccharomyces cerevisiae S288C
  7zs9-assembly1_4  TM=8.064E-01  e=5.269E-06  Saccharomyces cerevisiae
  7zsa-assembly1_4  TM=8.018E-01  e=1.097E-05  Saccharomyces cerevisiae

Solvent-accessible surface area (backbone atoms only — not comparable to full-atom values): 7170 Å² total; per-residue (Å²): 107,38,79,43,78,57,83,85,54,65,67,52,44,48,54,14,60,78,67,77,33,49,63,43,77,34,89,47,76,80,54,48,57,54,53,48,51,48,65,74,70,44,57,76,73,61,52,62,72,68,54,78,72,82,78,69,87,73,83,82,56,59,48,13,76,86,79,67,45,67,37,93,60,63,52,67,39,91,85,79,65,48,35,27,65,62,94,60,66,49,41,89,85,84,63,48,69,63,83,76,74,81,82,83,73,83,76,84,92,126

Foldseek 3Di:
DAEDEDDDDLVSLVVCVVVVHDYDYDPDVVVVVVVCCCVVVPDPVSRVVPSVPNPDPRDPADQAPVPRHGAPDFDADPPPRGTHNDDDQADPPPRDGDDDDPPPDDDDDD

pLDDT: mean 80.56, std 13.35, range [41.66, 94.38]

Organism: Toxocara canis (NCBI:txid6265)

InterPro domains:
  IPR004600 TFIIH subunit Tfb4/GTF2H3 [PF03850] (3-95)
  IPR004600 TFIIH subunit Tfb4/GTF2H3 [PTHR12831] (2-101)
  IPR036465 von Willebrand factor A-like domain superfamily [G3DSA:3.40.50.410] (1-41)

Mean predicted aligned error: 9.87 Å

Secondary structure (DSSP, 8-state):
-EEEESS--HHHHHHHHHTTPPEEEESSHHHHHHHHHHHHHS-HHHHHTTGGG--S----PPBPTTTSSBPSS-EEPTTT--EESS--SB-TTT-PBP------------

Sequence (110 aa):
MCVLLGDSSPVLQQACDITAGTYINVEKPKRLLQYLMYFALGGTQSRLMFTSSMATSVDYRASCHCHGTPASIGLVCSVCLSVQCKFNPICPICKLVFLICPQKNSSPLT